Protein AF-A0A0F2JDT8-F1 (afdb_monomer_lite)

Sequence (72 aa):
MIPRFLEENNPAEREQGIKMGLRLLASCDALWAFGDRISEGMRREIAEAEKLDIPIIYQEWSEEMCISTPII

Foldseek 3Di:
DDDDDFDCVDPVSVVVVLVVVLVVLLVDQAAEAEDPDQDPSNVSNVVSCVVSVRHYHYDYDDPVPVPPPPPD

Structure (mmCIF, N/CA/C/O backbone):
data_AF-A0A0F2JDT8-F1
#
_entry.id   AF-A0A0F2JDT8-F1
#
loop_
_atom_site.group_PDB
_atom_site.id
_atom_site.type_symbol
_atom_site.label_atom_id
_atom_site.label_alt_id
_atom_site.label_comp_id
_atom_site.label_asym_id
_atom_site.label_entity_id
_atom_site.label_seq_id
_atom_site.pdbx_PDB_ins_code
_atom_site.Cartn_x
_atom_site.Cartn_y
_atom_site.Cartn_z
_atom_site.occupancy
_atom_site.B_iso_or_equiv
_atom_site.auth_seq_id
_atom_site.auth_comp_id
_atom_site.auth_asym_id
_atom_site.auth_atom_id
_atom_site.pdbx_PDB_model_num
ATOM 1 N N . MET A 1 1 ? -1.632 -18.596 -16.918 1.00 45.75 1 MET A N 1
ATOM 2 C CA . MET A 1 1 ? -0.902 -17.359 -17.271 1.00 45.75 1 MET A CA 1
ATOM 3 C C . MET A 1 1 ? 0.149 -17.146 -16.197 1.00 45.75 1 MET A C 1
ATOM 5 O O . MET A 1 1 ? -0.206 -17.251 -15.032 1.00 45.75 1 MET A O 1
ATOM 9 N N . ILE A 1 2 ? 1.415 -16.951 -16.565 1.00 58.16 2 ILE A N 1
ATOM 10 C CA . ILE A 1 2 ? 2.498 -16.683 -15.603 1.00 58.16 2 ILE A CA 1
ATOM 11 C C . ILE A 1 2 ? 2.632 -15.166 -15.381 1.00 58.16 2 ILE A C 1
ATOM 13 O O . ILE A 1 2 ? 2.418 -14.419 -16.342 1.00 58.16 2 ILE A O 1
ATOM 17 N N . PRO A 1 3 ? 2.941 -14.690 -14.159 1.00 73.50 3 PRO A N 1
ATOM 18 C CA . PRO A 1 3 ? 3.177 -13.271 -13.918 1.00 73.50 3 PRO A CA 1
ATOM 19 C C . PRO A 1 3 ? 4.378 -12.789 -14.741 1.00 73.50 3 PRO A C 1
ATOM 21 O O . PRO A 1 3 ? 5.386 -13.484 -14.867 1.00 73.50 3 PRO A O 1
ATOM 24 N N . ARG A 1 4 ? 4.252 -11.600 -15.336 1.00 82.94 4 ARG A N 1
ATOM 25 C CA . ARG A 1 4 ? 5.318 -10.968 -16.122 1.00 82.94 4 ARG A CA 1
ATOM 26 C C . ARG A 1 4 ? 6.226 -10.166 -15.194 1.00 82.94 4 ARG A C 1
ATOM 28 O O . ARG A 1 4 ? 5.730 -9.313 -14.463 1.00 82.94 4 ARG A O 1
ATOM 35 N N . PHE A 1 5 ? 7.534 -10.392 -15.273 1.00 86.75 5 PHE A N 1
ATOM 36 C CA . PHE A 1 5 ? 8.520 -9.546 -14.599 1.00 86.75 5 PHE A CA 1
ATOM 37 C C . PHE A 1 5 ? 8.613 -8.178 -15.287 1.00 86.75 5 PH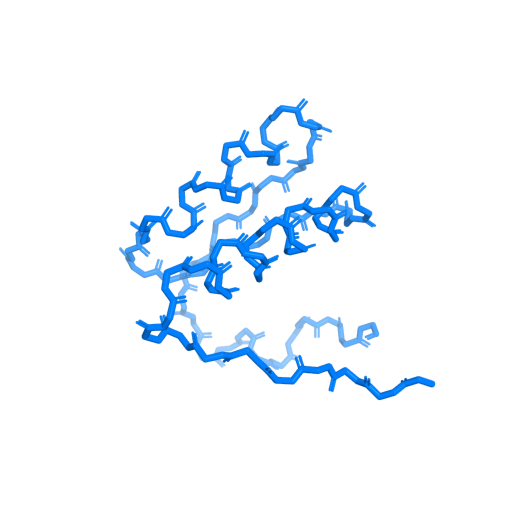E A C 1
ATOM 39 O O . PHE A 1 5 ? 8.566 -8.098 -16.517 1.00 86.75 5 PHE A O 1
ATOM 46 N N . LEU A 1 6 ? 8.704 -7.120 -14.481 1.00 88.56 6 LEU A N 1
ATOM 47 C CA . LEU A 1 6 ? 8.819 -5.727 -14.916 1.00 88.56 6 LEU A CA 1
ATOM 48 C C . LEU A 1 6 ? 10.213 -5.202 -14.566 1.00 88.56 6 LEU A C 1
ATOM 50 O O . LEU A 1 6 ? 10.728 -5.499 -13.488 1.00 88.56 6 LEU A O 1
ATOM 54 N N . GLU A 1 7 ? 10.816 -4.420 -15.454 1.00 90.38 7 GLU A N 1
ATOM 55 C CA . GLU A 1 7 ? 12.104 -3.769 -15.232 1.00 90.38 7 GLU A CA 1
ATOM 56 C C . GLU A 1 7 ? 11.937 -2.478 -14.418 1.00 90.38 7 GLU A C 1
ATOM 58 O O . GLU A 1 7 ? 11.422 -1.476 -14.911 1.00 90.38 7 GLU A O 1
ATOM 63 N N . GLU A 1 8 ? 12.436 -2.464 -13.178 1.00 86.06 8 GLU A N 1
ATOM 64 C CA . GLU A 1 8 ? 12.311 -1.317 -12.258 1.00 86.06 8 GLU A CA 1
ATOM 65 C C . GLU A 1 8 ? 12.932 -0.022 -12.812 1.00 86.06 8 GLU A C 1
ATOM 67 O O . GLU A 1 8 ? 12.401 1.071 -12.614 1.00 86.06 8 GLU A O 1
ATOM 72 N N . ASN A 1 9 ? 14.048 -0.139 -13.542 1.00 92.19 9 ASN A N 1
ATOM 73 C CA . ASN A 1 9 ? 14.752 1.010 -14.119 1.00 92.19 9 ASN A CA 1
ATOM 74 C C . ASN A 1 9 ? 14.057 1.580 -15.363 1.00 92.19 9 ASN A C 1
ATOM 76 O O . ASN A 1 9 ? 14.434 2.657 -15.825 1.00 92.19 9 ASN A O 1
ATOM 80 N N . ASN A 1 10 ? 13.061 0.880 -15.915 1.00 94.50 10 ASN A N 1
ATOM 81 C CA . ASN A 1 10 ? 12.250 1.374 -17.013 1.00 94.50 10 ASN A CA 1
ATOM 82 C C . ASN A 1 10 ? 11.039 2.135 -16.441 1.00 94.50 10 ASN A C 1
ATOM 84 O O . ASN A 1 10 ? 10.134 1.513 -15.878 1.00 94.50 10 ASN A O 1
ATOM 88 N N . PRO A 1 11 ? 10.954 3.469 -16.610 1.00 92.12 11 PRO A N 1
ATOM 89 C CA . PRO A 1 11 ? 9.888 4.263 -15.999 1.00 92.12 11 PRO A CA 1
ATOM 90 C C . PRO A 1 11 ? 8.476 3.834 -16.418 1.00 92.12 11 PRO A C 1
ATOM 92 O O . PRO A 1 11 ? 7.542 3.926 -15.622 1.00 92.12 11 PRO A O 1
ATOM 95 N N . ALA A 1 12 ? 8.311 3.356 -17.656 1.00 93.75 12 ALA A N 1
ATOM 96 C CA . ALA A 1 12 ? 7.016 2.923 -18.167 1.00 93.75 12 ALA A CA 1
ATOM 97 C C . ALA A 1 12 ? 6.573 1.604 -17.523 1.00 93.75 12 ALA A C 1
ATOM 99 O O . ALA A 1 12 ? 5.411 1.461 -17.137 1.00 93.75 12 ALA A O 1
ATOM 100 N N . GLU A 1 13 ? 7.496 0.653 -17.371 1.00 93.69 13 GLU A N 1
ATOM 101 C CA . GLU A 1 13 ? 7.194 -0.623 -16.723 1.00 93.69 13 GLU A CA 1
ATOM 102 C C . GLU A 1 13 ? 6.986 -0.464 -15.220 1.00 93.69 13 GLU A C 1
ATOM 104 O O . GLU A 1 13 ? 6.036 -1.031 -14.681 1.00 93.69 13 GLU A O 1
ATOM 109 N 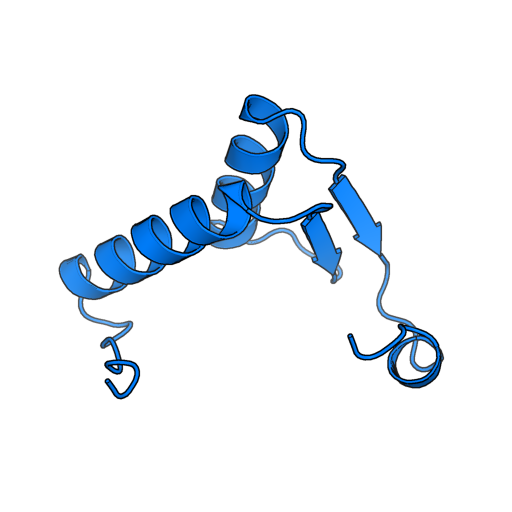N . ARG A 1 14 ? 7.787 0.379 -14.561 1.00 90.75 14 ARG A N 1
ATOM 110 C CA . ARG A 1 14 ? 7.593 0.746 -13.155 1.00 90.75 14 ARG A CA 1
ATOM 111 C C . ARG A 1 14 ? 6.201 1.333 -12.918 1.00 90.75 14 ARG A C 1
ATOM 113 O O . ARG A 1 14 ? 5.483 0.883 -12.029 1.00 90.75 14 ARG A O 1
ATOM 120 N N . GLU A 1 15 ? 5.769 2.286 -13.744 1.00 91.88 15 GLU A N 1
ATOM 121 C CA . GLU A 1 15 ? 4.424 2.863 -13.623 1.00 91.88 15 GLU A CA 1
ATOM 122 C C . GLU A 1 15 ? 3.320 1.837 -13.929 1.00 91.88 15 GLU A C 1
ATOM 124 O O . GLU A 1 15 ? 2.262 1.856 -13.296 1.00 91.88 15 GLU A O 1
ATOM 129 N N . GLN A 1 16 ? 3.555 0.903 -14.857 1.00 92.62 16 GLN A N 1
ATOM 130 C CA . GLN A 1 16 ? 2.632 -0.207 -15.097 1.00 92.62 16 GLN A CA 1
ATOM 131 C C . GLN A 1 16 ? 2.501 -1.112 -13.863 1.00 92.62 16 GLN A C 1
ATOM 133 O O . GLN A 1 16 ? 1.383 -1.497 -13.512 1.00 92.62 16 GLN A O 1
ATOM 138 N N . GLY A 1 17 ? 3.617 -1.434 -13.209 1.00 90.81 17 GLY A N 1
ATOM 139 C CA . GLY A 1 17 ? 3.643 -2.219 -11.977 1.00 90.81 17 GLY A CA 1
ATOM 140 C C . GLY A 1 17 ? 2.847 -1.546 -10.869 1.00 90.81 17 GLY A C 1
ATOM 141 O O . GLY A 1 17 ? 1.969 -2.172 -10.280 1.00 90.81 17 GLY A O 1
ATOM 142 N N . ILE A 1 18 ? 3.060 -0.243 -10.671 1.00 90.94 18 ILE A N 1
ATOM 143 C CA . ILE A 1 18 ? 2.334 0.524 -9.654 1.00 90.94 18 ILE A CA 1
ATOM 144 C C . ILE A 1 18 ? 0.831 0.541 -9.949 1.00 90.94 18 ILE A C 1
ATOM 146 O O . ILE A 1 18 ? 0.032 0.253 -9.065 1.00 90.94 18 ILE A O 1
ATOM 150 N N . LYS A 1 19 ? 0.414 0.796 -11.195 1.00 92.31 19 LYS A N 1
ATOM 151 C CA . LYS A 1 19 ? -1.013 0.747 -11.568 1.00 92.31 19 LYS A CA 1
ATOM 152 C C . LYS A 1 19 ? -1.645 -0.616 -11.307 1.00 92.31 19 LYS A C 1
ATOM 154 O O . LYS A 1 19 ? -2.814 -0.676 -10.935 1.00 92.31 19 LYS A O 1
ATOM 159 N N . MET A 1 20 ? -0.902 -1.697 -11.531 1.00 91.56 20 MET A N 1
ATOM 160 C CA . MET A 1 20 ? -1.389 -3.038 -11.226 1.00 91.56 20 MET A CA 1
ATOM 161 C C . MET A 1 20 ? -1.535 -3.241 -9.715 1.00 91.56 20 MET A C 1
ATOM 163 O O . MET A 1 20 ? -2.580 -3.717 -9.283 1.00 91.56 20 MET A O 1
ATOM 167 N N . GLY A 1 21 ? -0.540 -2.828 -8.925 1.00 91.56 21 GLY A N 1
ATOM 168 C CA . GLY A 1 21 ? -0.592 -2.883 -7.461 1.00 91.56 21 GLY A CA 1
ATOM 169 C C . GLY A 1 21 ? -1.791 -2.123 -6.892 1.00 91.56 21 GLY A C 1
ATOM 170 O O . GLY A 1 21 ? -2.557 -2.684 -6.118 1.00 91.56 21 GLY A O 1
ATOM 171 N N . LEU A 1 22 ? -2.041 -0.900 -7.371 1.00 94.19 22 LEU A N 1
ATOM 172 C CA . LEU A 1 22 ? -3.201 -0.100 -6.954 1.00 94.19 22 LEU A CA 1
ATOM 173 C C . LEU A 1 22 ? -4.543 -0.754 -7.324 1.00 94.19 22 LEU A C 1
ATOM 175 O O . LEU A 1 22 ? -5.496 -0.695 -6.556 1.00 94.19 22 LEU A O 1
ATOM 179 N N . ARG A 1 23 ? -4.632 -1.419 -8.483 1.00 93.94 23 ARG A N 1
ATOM 180 C CA . ARG A 1 23 ? -5.838 -2.184 -8.849 1.00 93.94 23 ARG A CA 1
ATOM 181 C C . ARG A 1 23 ? -6.041 -3.402 -7.960 1.00 93.94 23 ARG A C 1
ATOM 183 O O . ARG A 1 23 ? -7.179 -3.719 -7.639 1.00 93.94 23 ARG A O 1
ATOM 190 N N . LEU A 1 24 ? -4.960 -4.090 -7.600 1.00 92.50 24 LEU A N 1
ATOM 191 C CA . LEU A 1 24 ? -5.023 -5.230 -6.693 1.00 92.50 24 LEU A CA 1
ATOM 192 C C . LEU A 1 24 ? -5.453 -4.788 -5.291 1.00 92.50 24 LEU A C 1
ATOM 194 O O . LEU A 1 24 ? -6.287 -5.451 -4.682 1.00 92.50 24 LEU A O 1
ATOM 198 N N . LEU A 1 25 ? -4.956 -3.639 -4.828 1.00 95.12 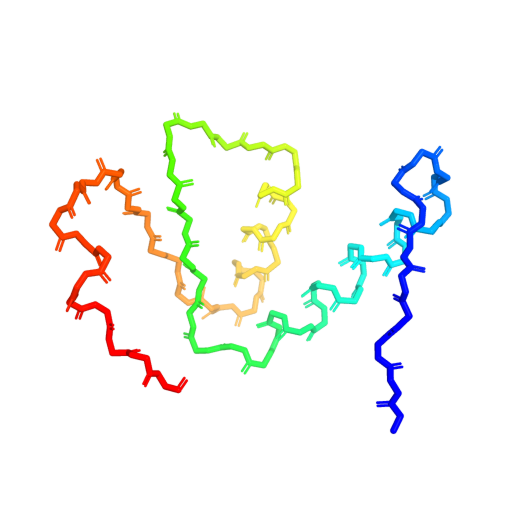25 LEU A N 1
ATOM 199 C CA . LEU A 1 25 ? -5.335 -3.049 -3.546 1.00 95.12 25 LEU A CA 1
ATOM 200 C C . LEU A 1 25 ? -6.851 -2.864 -3.424 1.00 95.12 25 LEU A C 1
ATOM 202 O O . LEU A 1 25 ? -7.406 -3.153 -2.374 1.00 95.12 25 LEU A O 1
ATOM 206 N N . ALA A 1 26 ? -7.538 -2.494 -4.509 1.00 93.88 26 ALA A N 1
ATOM 207 C CA . ALA A 1 26 ? -8.996 -2.360 -4.520 1.00 93.88 26 ALA A CA 1
ATOM 208 C C . ALA A 1 26 ? -9.775 -3.663 -4.246 1.00 93.88 26 ALA A C 1
ATOM 210 O O . ALA A 1 26 ? -10.992 -3.621 -4.091 1.00 93.88 26 ALA A O 1
ATOM 211 N N . SER A 1 27 ? -9.098 -4.814 -4.207 1.00 94.62 27 SER A N 1
ATOM 212 C CA . SER A 1 27 ? -9.681 -6.110 -3.837 1.00 94.62 27 SER A CA 1
ATOM 213 C C . SER A 1 27 ? -9.271 -6.609 -2.447 1.00 94.62 27 SER A C 1
ATOM 215 O O . SER A 1 27 ? -9.637 -7.722 -2.080 1.00 94.62 27 SER A O 1
ATOM 217 N N . CYS A 1 28 ? -8.512 -5.819 -1.684 1.00 95.50 28 CYS A N 1
ATOM 218 C CA . CYS A 1 28 ? -8.033 -6.185 -0.354 1.00 95.50 28 CYS A CA 1
ATOM 219 C C . CYS A 1 28 ? -8.989 -5.721 0.755 1.00 95.50 28 CYS A C 1
ATOM 221 O O . CYS A 1 28 ? -9.591 -4.655 0.656 1.00 95.50 28 CYS A O 1
ATOM 223 N N . ASP A 1 29 ? -9.038 -6.473 1.860 1.00 96.81 29 ASP A N 1
ATOM 224 C CA . ASP A 1 29 ? -9.813 -6.105 3.056 1.00 96.81 29 ASP A CA 1
ATOM 225 C C . ASP A 1 29 ? -9.130 -5.029 3.920 1.00 96.81 29 ASP A C 1
ATOM 227 O O . ASP A 1 29 ? -9.794 -4.328 4.680 1.00 96.81 29 ASP A O 1
ATOM 231 N N . ALA A 1 30 ? -7.799 -4.915 3.842 1.00 95.31 30 ALA A N 1
ATOM 232 C CA . ALA A 1 30 ? -7.002 -3.930 4.573 1.00 95.31 30 ALA A CA 1
ATOM 233 C C . ALA A 1 30 ? -5.638 -3.698 3.901 1.00 95.31 30 ALA A C 1
ATOM 235 O O . ALA A 1 30 ? -5.075 -4.605 3.282 1.00 95.31 30 ALA A O 1
ATOM 236 N N . LEU A 1 31 ? -5.072 -2.503 4.086 1.00 95.69 31 LEU A N 1
ATOM 237 C CA . LEU A 1 31 ? -3.688 -2.172 3.751 1.00 95.69 31 LEU A CA 1
ATOM 238 C C . LEU A 1 31 ? -2.824 -2.223 5.014 1.00 95.69 31 LEU A C 1
ATOM 240 O O . LEU A 1 31 ? -3.074 -1.504 5.979 1.00 95.69 31 LEU A O 1
ATOM 244 N N . TRP A 1 32 ? -1.762 -3.023 4.983 1.00 94.06 32 TRP A N 1
ATOM 245 C CA . TRP A 1 32 ? -0.806 -3.117 6.083 1.00 94.06 32 TRP A CA 1
ATOM 246 C C . TRP A 1 32 ? 0.486 -2.389 5.717 1.00 94.06 32 TRP A C 1
ATOM 248 O O . TRP A 1 32 ? 1.210 -2.800 4.809 1.00 94.06 32 TRP A O 1
ATOM 258 N N . ALA A 1 33 ? 0.775 -1.300 6.424 1.00 92.44 33 ALA A N 1
ATOM 259 C CA . ALA A 1 33 ? 1.976 -0.502 6.237 1.00 92.44 33 ALA A CA 1
ATOM 260 C C . ALA A 1 33 ? 3.010 -0.870 7.307 1.00 92.44 33 ALA A C 1
ATOM 262 O O . ALA A 1 33 ? 2.828 -0.588 8.492 1.00 92.44 33 ALA A O 1
ATOM 263 N N . PHE A 1 34 ? 4.108 -1.491 6.876 1.00 90.75 34 PHE A N 1
ATOM 264 C CA . PHE A 1 34 ? 5.194 -1.920 7.755 1.00 90.75 34 PHE A CA 1
ATOM 265 C C . PHE A 1 34 ? 6.445 -1.061 7.572 1.00 90.75 34 PHE A C 1
ATOM 267 O O . PHE A 1 34 ? 6.799 -0.701 6.448 1.00 90.75 34 PHE A O 1
ATOM 274 N N . GLY A 1 35 ? 7.168 -0.839 8.670 1.00 85.88 35 GLY A N 1
ATOM 275 C CA . GLY A 1 35 ? 8.503 -0.240 8.666 1.00 85.88 35 GLY A CA 1
ATOM 276 C C . GLY A 1 35 ? 8.578 1.101 9.387 1.00 85.88 35 GLY A C 1
ATOM 277 O O . GLY A 1 35 ? 7.578 1.658 9.825 1.00 85.88 35 GLY A O 1
ATOM 278 N N . ASP A 1 36 ? 9.798 1.613 9.504 1.00 87.50 36 ASP A N 1
ATOM 279 C CA . ASP A 1 36 ? 10.128 2.877 10.172 1.00 87.50 36 ASP A CA 1
ATOM 280 C C . ASP A 1 36 ? 9.950 4.109 9.267 1.00 87.50 36 ASP A C 1
ATOM 282 O O . ASP A 1 36 ? 9.947 5.246 9.739 1.00 87.50 36 ASP A O 1
ATOM 286 N N . ARG A 1 37 ? 9.806 3.899 7.951 1.00 91.62 37 ARG A N 1
ATOM 287 C CA . ARG A 1 37 ? 9.675 4.964 6.952 1.00 91.62 37 ARG A CA 1
ATOM 288 C C . ARG A 1 37 ? 8.589 4.674 5.925 1.00 91.62 37 ARG A C 1
ATOM 290 O O . ARG A 1 37 ? 8.462 3.557 5.432 1.00 91.62 37 ARG A O 1
ATOM 297 N N . ILE A 1 38 ? 7.894 5.727 5.499 1.00 92.31 38 ILE A N 1
ATOM 298 C CA . ILE A 1 38 ? 6.936 5.665 4.392 1.00 92.31 38 ILE A CA 1
ATOM 299 C C . ILE A 1 38 ? 7.618 6.125 3.099 1.00 92.31 38 ILE A C 1
ATOM 301 O O . ILE A 1 38 ? 7.942 7.303 2.919 1.00 92.31 38 ILE A O 1
ATOM 305 N N . SER A 1 39 ? 7.839 5.183 2.182 1.00 91.75 39 SER A N 1
ATOM 306 C CA . SER A 1 39 ? 8.389 5.479 0.856 1.00 91.75 39 SER A CA 1
ATOM 307 C C . SER A 1 39 ? 7.382 6.209 -0.047 1.00 91.75 39 SER A C 1
ATOM 309 O O . SER A 1 39 ? 6.189 6.278 0.241 1.00 91.75 39 SER A O 1
ATOM 311 N N . GLU A 1 40 ? 7.851 6.734 -1.183 1.00 90.44 40 GLU A N 1
ATOM 312 C CA . GLU A 1 40 ? 6.971 7.324 -2.205 1.00 90.44 40 GLU A CA 1
ATOM 313 C C . GLU A 1 40 ? 5.933 6.318 -2.730 1.00 90.44 40 GLU A C 1
ATOM 315 O O . GLU A 1 40 ? 4.775 6.670 -2.924 1.00 90.44 40 GLU A O 1
ATOM 320 N N . GLY A 1 41 ? 6.331 5.054 -2.927 1.00 89.50 41 GLY A N 1
ATOM 321 C CA . GLY A 1 41 ? 5.414 3.993 -3.355 1.00 89.50 41 GLY A CA 1
ATOM 322 C C . GLY A 1 41 ? 4.334 3.725 -2.310 1.00 89.50 41 GLY A C 1
ATOM 323 O O . GLY A 1 41 ? 3.152 3.749 -2.639 1.00 89.50 41 GLY A O 1
ATOM 324 N N . MET A 1 42 ? 4.737 3.605 -1.042 1.00 93.19 42 MET A N 1
ATOM 325 C CA . MET A 1 42 ? 3.802 3.410 0.070 1.00 93.19 42 MET A CA 1
ATOM 326 C C . MET A 1 42 ? 2.818 4.575 0.188 1.00 93.19 42 MET A C 1
ATOM 328 O O . MET A 1 42 ? 1.632 4.345 0.379 1.00 93.19 42 MET A O 1
ATOM 332 N N . ARG A 1 43 ? 3.26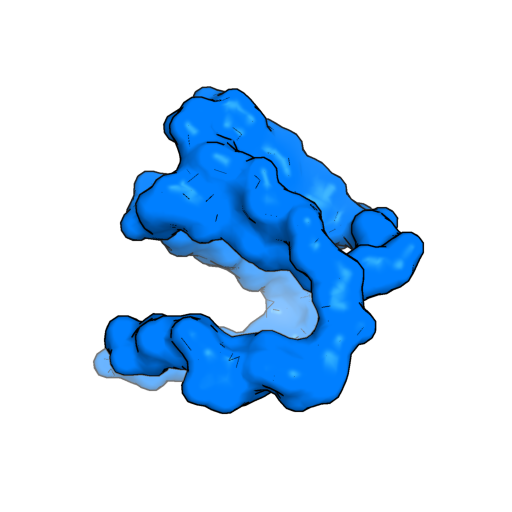9 5.828 0.013 1.00 95.31 43 ARG A N 1
ATOM 333 C CA . ARG A 1 43 ? 2.366 6.995 0.007 1.00 95.31 43 ARG A CA 1
ATOM 334 C C . ARG A 1 43 ? 1.291 6.892 -1.073 1.00 95.31 43 ARG A C 1
ATOM 336 O O . ARG A 1 43 ? 0.153 7.274 -0.820 1.00 95.31 43 ARG A O 1
ATOM 343 N N . ARG A 1 44 ? 1.627 6.372 -2.258 1.00 95.06 44 ARG A N 1
ATOM 344 C CA . ARG A 1 44 ? 0.651 6.166 -3.341 1.00 95.06 44 ARG A CA 1
ATOM 345 C C . ARG A 1 44 ? -0.378 5.094 -2.986 1.00 95.06 44 ARG A C 1
ATOM 347 O O . ARG A 1 44 ? -1.551 5.290 -3.277 1.00 95.06 44 ARG A O 1
ATOM 354 N N . GLU A 1 45 ? 0.049 3.994 -2.374 1.00 96.19 45 GLU A N 1
ATOM 355 C CA . GLU A 1 45 ? -0.847 2.912 -1.941 1.00 96.19 45 GLU A CA 1
ATOM 356 C C . GLU A 1 45 ? -1.753 3.357 -0.788 1.00 96.19 45 GLU A C 1
ATOM 358 O O . GLU A 1 45 ? -2.960 3.155 -0.853 1.00 96.19 45 GLU A O 1
ATOM 363 N N . ILE A 1 46 ? -1.199 4.049 0.211 1.00 96.62 46 ILE A N 1
ATOM 364 C CA . ILE A 1 46 ? -1.945 4.637 1.335 1.00 96.62 46 ILE A CA 1
ATOM 365 C C . ILE A 1 46 ? -3.019 5.597 0.822 1.00 96.62 46 ILE A C 1
ATOM 367 O O . ILE A 1 46 ? -4.187 5.442 1.160 1.00 96.62 46 ILE A O 1
ATOM 371 N N . ALA A 1 47 ? -2.651 6.532 -0.057 1.00 97.19 47 ALA A N 1
ATOM 372 C CA . ALA A 1 47 ? -3.602 7.485 -0.623 1.00 97.19 47 ALA A CA 1
ATOM 373 C C . ALA A 1 47 ? -4.710 6.811 -1.450 1.00 97.19 47 ALA A C 1
ATOM 375 O O . ALA A 1 47 ? -5.789 7.375 -1.607 1.00 97.19 47 ALA A O 1
ATOM 376 N N . GLU A 1 48 ? -4.457 5.636 -2.028 1.00 97.25 48 GLU A N 1
ATOM 377 C CA . GLU A 1 48 ? -5.482 4.883 -2.750 1.00 97.25 48 GLU A CA 1
ATOM 378 C C . GLU A 1 48 ? -6.384 4.094 -1.795 1.00 97.25 48 GLU A C 1
ATOM 380 O O . GLU A 1 48 ? -7.597 4.104 -1.980 1.00 97.25 48 GLU A O 1
ATOM 385 N N . ALA A 1 49 ? -5.828 3.493 -0.739 1.00 97.69 49 ALA A N 1
ATOM 386 C CA . ALA A 1 49 ? -6.613 2.861 0.321 1.00 97.69 49 ALA A CA 1
ATOM 387 C C . ALA A 1 49 ? -7.560 3.865 1.000 1.00 97.69 49 ALA A C 1
ATOM 389 O O . ALA A 1 49 ? -8.735 3.557 1.174 1.00 97.69 49 ALA A O 1
ATOM 390 N N . GLU A 1 50 ? -7.089 5.086 1.283 1.00 97.25 50 GLU A N 1
ATOM 391 C CA . GLU A 1 50 ? -7.918 6.174 1.826 1.00 97.25 50 GLU A CA 1
ATOM 392 C C . GLU A 1 50 ? -9.099 6.522 0.909 1.00 97.25 50 GLU A C 1
ATOM 394 O O . GLU A 1 50 ? -10.208 6.730 1.387 1.00 97.25 50 GLU A O 1
ATOM 399 N N . LYS A 1 51 ? -8.896 6.563 -0.415 1.00 97.69 51 LYS A N 1
ATOM 400 C CA . LYS A 1 51 ? -9.984 6.846 -1.373 1.00 97.69 51 LYS A CA 1
ATOM 401 C C . LYS A 1 51 ? -11.010 5.723 -1.472 1.00 97.69 51 LYS A C 1
ATOM 403 O O . LYS A 1 51 ? -12.139 5.982 -1.878 1.00 97.69 51 LYS A O 1
ATOM 408 N N . LEU A 1 52 ? -10.585 4.490 -1.219 1.00 97.06 52 LEU A N 1
ATOM 409 C CA . LEU A 1 52 ? -11.408 3.289 -1.332 1.00 97.06 52 LEU A CA 1
ATOM 410 C C . LEU A 1 52 ? -12.038 2.887 0.009 1.00 97.06 52 LEU A C 1
ATOM 412 O O . LEU A 1 52 ? -12.676 1.840 0.074 1.00 97.06 52 LEU A O 1
ATOM 416 N N . ASP A 1 53 ? -11.845 3.695 1.059 1.00 97.31 53 ASP A N 1
ATOM 417 C CA . ASP A 1 53 ? -12.246 3.401 2.438 1.00 97.31 53 ASP A CA 1
ATOM 418 C C . ASP A 1 53 ? -11.712 2.042 2.943 1.00 97.31 53 ASP A C 1
ATOM 420 O O . ASP A 1 53 ? -12.335 1.364 3.763 1.00 97.31 53 ASP A O 1
ATOM 424 N N . ILE A 1 54 ? -10.530 1.639 2.463 1.00 97.81 54 ILE A N 1
ATOM 425 C CA . ILE A 1 54 ? -9.847 0.423 2.907 1.00 97.81 54 ILE A CA 1
ATOM 426 C C . ILE A 1 54 ? -9.113 0.734 4.221 1.00 97.81 54 ILE A C 1
ATOM 428 O O . ILE A 1 54 ? -8.303 1.664 4.256 1.00 97.81 54 ILE A O 1
ATOM 432 N N . PRO A 1 55 ? -9.335 -0.038 5.302 1.00 97.75 55 PRO A N 1
ATOM 433 C CA . PRO A 1 55 ? -8.630 0.136 6.568 1.00 97.75 55 PRO A CA 1
ATOM 434 C C . PRO A 1 55 ? -7.107 0.087 6.404 1.00 97.75 55 PRO A C 1
ATOM 436 O O . PRO A 1 55 ? -6.575 -0.843 5.797 1.00 97.75 55 PRO A O 1
ATOM 439 N N . ILE A 1 56 ? -6.402 1.056 6.992 1.00 96.69 56 ILE A N 1
ATOM 440 C CA . ILE A 1 56 ? -4.935 1.118 6.976 1.00 96.69 56 ILE A CA 1
ATOM 441 C C . ILE A 1 56 ? -4.404 0.816 8.373 1.00 96.69 56 ILE A C 1
ATOM 443 O O . ILE A 1 56 ? -4.762 1.486 9.343 1.00 96.69 56 ILE A O 1
ATOM 447 N N . ILE A 1 57 ? -3.531 -0.182 8.470 1.00 95.06 57 ILE A N 1
ATOM 448 C CA . ILE A 1 57 ? -2.938 -0.646 9.723 1.00 95.06 57 ILE A CA 1
ATOM 449 C C . ILE A 1 57 ? -1.431 -0.406 9.649 1.00 95.06 57 ILE A C 1
ATOM 451 O O . ILE A 1 57 ? -0.739 -0.994 8.818 1.00 95.06 57 ILE A O 1
ATOM 455 N N . TYR A 1 58 ? -0.926 0.465 10.521 1.00 92.00 58 TYR A N 1
ATOM 456 C CA . TYR A 1 58 ? 0.502 0.748 10.645 1.00 92.00 58 TYR A CA 1
ATOM 457 C C . TYR A 1 58 ? 1.111 -0.160 11.706 1.00 92.00 58 TYR A C 1
ATOM 459 O O . TYR A 1 58 ? 0.641 -0.173 12.841 1.00 92.00 58 TYR A O 1
ATOM 467 N N . GLN A 1 59 ? 2.151 -0.902 11.335 1.00 85.69 59 GLN A N 1
ATOM 468 C CA . GLN A 1 59 ? 2.816 -1.849 12.222 1.00 85.69 59 GLN A CA 1
ATOM 469 C C . GLN A 1 59 ? 4.317 -1.564 12.295 1.00 85.69 59 GLN A C 1
ATOM 471 O O . GLN A 1 59 ? 5.018 -1.510 11.278 1.00 85.69 59 GLN A O 1
ATOM 476 N N . GLU A 1 60 ? 4.820 -1.445 13.521 1.00 79.19 60 GLU A N 1
ATOM 477 C CA . GLU A 1 60 ? 6.254 -1.429 13.792 1.00 79.19 60 GLU A CA 1
ATOM 478 C C . GLU A 1 60 ? 6.816 -2.844 13.617 1.00 79.19 60 GLU A C 1
ATOM 480 O O . GLU A 1 60 ? 6.205 -3.826 14.042 1.00 79.19 60 GLU A O 1
ATOM 485 N N . TRP A 1 61 ? 7.967 -2.977 12.956 1.00 68.69 61 TRP A N 1
ATOM 486 C CA . TRP A 1 61 ? 8.617 -4.279 12.805 1.00 68.69 61 TRP A CA 1
ATOM 487 C C . TRP A 1 61 ? 8.984 -4.841 14.184 1.00 68.69 61 TRP A C 1
ATOM 489 O O . TRP A 1 61 ? 9.827 -4.284 14.880 1.00 68.69 61 TRP A O 1
ATOM 499 N N . SER A 1 62 ? 8.381 -5.971 14.547 1.00 62.03 62 SER A N 1
ATOM 500 C CA . SER A 1 62 ? 8.758 -6.786 15.701 1.00 62.03 62 SER A CA 1
ATOM 501 C C . SE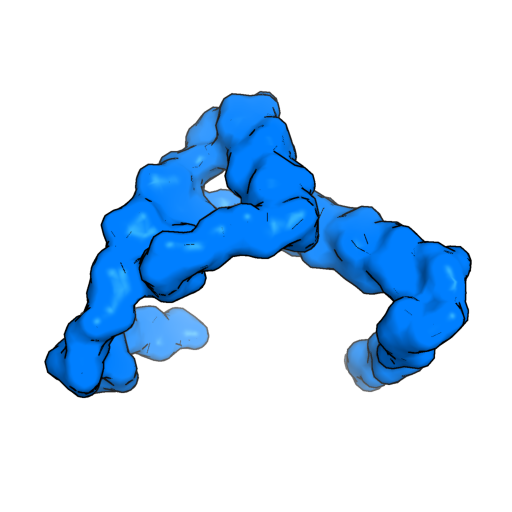R A 1 62 ? 8.986 -8.222 15.231 1.00 62.03 62 SER A C 1
ATOM 503 O O . SER A 1 62 ? 8.189 -8.753 14.452 1.00 62.03 62 SER A O 1
ATOM 505 N N . GLU A 1 63 ? 10.072 -8.854 15.689 1.00 63.28 63 GLU A N 1
ATOM 506 C CA . GLU A 1 63 ? 10.458 -10.229 15.321 1.00 63.28 63 GLU A CA 1
ATOM 507 C C . GLU A 1 63 ? 9.355 -11.264 15.634 1.00 63.28 63 GLU A C 1
ATOM 509 O O . GLU A 1 63 ? 9.276 -12.310 14.991 1.00 63.28 63 GLU A O 1
ATOM 514 N N . GLU A 1 64 ? 8.438 -10.948 16.551 1.00 61.00 64 GLU A N 1
ATOM 515 C CA . GLU A 1 64 ? 7.324 -11.810 16.968 1.00 61.00 64 GLU A CA 1
ATOM 516 C C . GLU A 1 64 ? 6.154 -11.856 15.959 1.00 61.00 64 GLU A C 1
ATOM 518 O O . GLU A 1 64 ? 5.231 -12.661 16.094 1.00 61.00 64 GLU A O 1
ATOM 523 N N . MET A 1 65 ? 6.167 -11.007 14.925 1.00 57.22 65 MET A N 1
ATOM 524 C CA . MET A 1 65 ? 5.019 -10.810 14.029 1.00 57.22 65 MET A CA 1
ATOM 525 C C . MET A 1 65 ? 5.012 -11.730 12.796 1.00 57.22 65 MET A C 1
ATOM 527 O O . MET A 1 65 ? 3.954 -11.981 12.214 1.00 57.22 65 MET A O 1
ATOM 531 N N . CYS A 1 66 ? 6.167 -12.304 12.436 1.00 51.81 66 CYS A N 1
ATOM 532 C CA . CYS A 1 66 ? 6.289 -13.267 11.333 1.00 51.81 66 CYS A CA 1
ATOM 533 C C . CYS A 1 66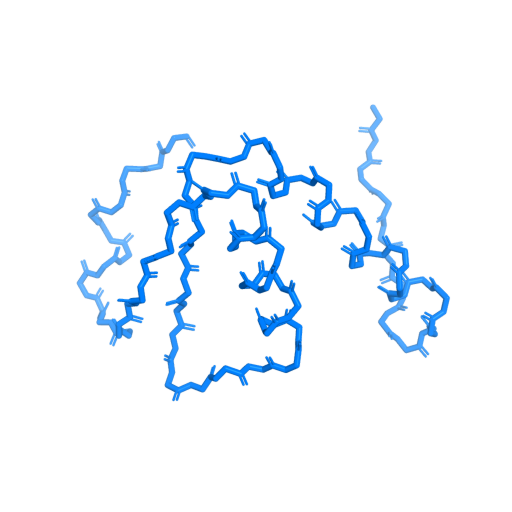 ? 5.592 -14.616 11.605 1.00 51.81 66 CYS A C 1
ATOM 535 O O . CYS A 1 66 ? 5.416 -15.398 10.676 1.00 51.81 66 CYS A O 1
ATOM 537 N N . ILE A 1 67 ? 5.208 -14.907 12.855 1.00 58.91 67 ILE A N 1
ATOM 538 C CA . ILE A 1 67 ? 4.623 -16.198 13.267 1.00 58.91 67 ILE A CA 1
ATOM 539 C C . ILE A 1 67 ? 3.124 -16.140 13.598 1.00 58.91 67 ILE A C 1
ATOM 541 O O . ILE A 1 67 ? 2.512 -17.189 13.784 1.00 58.91 67 ILE A O 1
ATOM 545 N N . SER A 1 68 ? 2.526 -14.948 13.693 1.00 56.91 68 SER A N 1
ATOM 546 C CA . SER A 1 68 ? 1.159 -14.761 14.211 1.00 56.91 68 SER A CA 1
ATOM 547 C C . SER A 1 68 ? 0.159 -14.209 13.195 1.00 56.91 68 SER A C 1
ATOM 549 O O . SER A 1 68 ? -1.046 -14.271 13.441 1.00 56.91 68 SER A O 1
ATOM 551 N N . THR A 1 69 ? 0.620 -13.706 12.045 1.00 58.78 69 THR A N 1
ATOM 552 C CA . THR A 1 69 ? -0.283 -13.360 10.943 1.00 58.78 69 THR A CA 1
ATOM 553 C C . THR A 1 69 ? -0.773 -14.653 10.288 1.00 58.78 69 THR A C 1
ATOM 555 O O . THR A 1 69 ? 0.051 -15.458 9.847 1.00 58.78 69 THR A O 1
ATOM 558 N N . PRO A 1 70 ? -2.093 -14.920 10.252 1.00 52.44 70 PRO A N 1
ATOM 559 C CA . PRO A 1 70 ? -2.600 -16.089 9.556 1.00 52.44 70 PRO A CA 1
ATOM 560 C C . PRO A 1 70 ? -2.219 -15.962 8.081 1.00 52.44 70 PRO A C 1
ATOM 562 O O . PRO A 1 70 ? -2.610 -15.009 7.409 1.00 52.44 70 PRO A O 1
ATOM 565 N N . ILE A 1 71 ? -1.426 -16.919 7.599 1.00 50.53 71 ILE A N 1
ATOM 566 C CA . ILE A 1 71 ? -1.220 -17.140 6.171 1.00 50.53 71 ILE A CA 1
ATOM 567 C C . ILE A 1 71 ? -2.584 -17.585 5.637 1.00 50.53 71 ILE A C 1
ATOM 569 O O . ILE A 1 71 ? -2.977 -18.736 5.831 1.00 50.53 71 ILE A O 1
ATOM 573 N N . ILE A 1 72 ? -3.336 -16.641 5.075 1.00 46.09 72 ILE A N 1
ATOM 574 C CA . ILE A 1 72 ? -4.443 -16.946 4.162 1.00 46.09 72 ILE A CA 1
ATOM 575 C C . ILE A 1 72 ? -3.890 -17.531 2.865 1.00 46.09 72 ILE A C 1
ATOM 577 O O . ILE A 1 72 ? -2.828 -17.053 2.401 1.00 46.09 72 ILE A O 1
#

Secondary structure (DSSP, 8-state):
-PPPP--TTSHHHHHHHHHHHHHHHTT-S-EEEESSS--HHHHHHHHHHHHTT--EEEE---GGGGGTS---

pLDDT: mean 85.48, std 15.06, range [45.75, 97.81]

Radius of gyration: 14.04 Å; chains: 1; bounding box: 27×25×35 Å